Protein AF-A0A357GT00-F1 (afdb_monomer_lite)

Secondary structure (DSSP, 8-state):
-EE-S-SS-SSSHHHHHHHHHHHHHHTT---EEEE-S-S--GGGT-TT---EEEE-----TT--

Structure (mmCIF, N/CA/C/O backbone):
data_AF-A0A357GT00-F1
#
_entry.id   AF-A0A357GT00-F1
#
loop_
_atom_site.group_PDB
_atom_site.id
_atom_site.type_symbol
_atom_site.label_atom_id
_atom_site.label_alt_id
_atom_site.label_comp_id
_atom_site.label_asym_id
_atom_site.label_entity_id
_atom_site.label_seq_id
_atom_site.pdbx_PDB_ins_code
_atom_site.Cartn_x
_atom_site.Cartn_y
_atom_site.Cartn_z
_atom_site.occupancy
_atom_site.B_iso_or_equiv
_atom_site.auth_seq_id
_atom_site.auth_comp_id
_atom_site.auth_asym_id
_atom_site.auth_atom_id
_atom_site.pdbx_PDB_model_num
ATOM 1 N N . MET A 1 1 ? -9.308 0.585 -4.681 1.00 92.19 1 MET A N 1
ATOM 2 C CA . MET A 1 1 ? -8.587 1.766 -5.210 1.00 92.19 1 MET A CA 1
ATOM 3 C C . MET A 1 1 ? -7.438 1.302 -6.091 1.00 92.19 1 MET A C 1
ATOM 5 O O . MET A 1 1 ? -6.863 0.254 -5.818 1.00 92.19 1 MET A O 1
ATOM 9 N N . VAL A 1 2 ? -7.092 2.066 -7.127 1.00 93.75 2 VAL A N 1
ATOM 10 C CA . VAL A 1 2 ? -5.892 1.821 -7.942 1.00 93.75 2 VAL A CA 1
ATOM 11 C C . VAL A 1 2 ? -4.883 2.921 -7.636 1.00 93.75 2 VAL A C 1
ATOM 13 O O . VAL A 1 2 ? -5.211 4.099 -7.737 1.00 93.75 2 VAL A O 1
ATOM 16 N N . ALA A 1 3 ? -3.673 2.532 -7.247 1.00 94.50 3 ALA A N 1
ATOM 17 C CA . ALA A 1 3 ? -2.563 3.428 -6.955 1.00 94.50 3 ALA A CA 1
ATOM 18 C C . ALA A 1 3 ? -1.465 3.212 -8.009 1.00 94.50 3 ALA A C 1
ATOM 20 O O . ALA A 1 3 ? -0.589 2.364 -7.806 1.00 94.50 3 ALA A O 1
ATOM 21 N N . PRO A 1 4 ? -1.495 3.947 -9.140 1.00 92.38 4 PRO A N 1
ATOM 22 C CA . PRO A 1 4 ? -0.541 3.801 -10.242 1.00 92.38 4 PRO A CA 1
ATOM 23 C C . PRO A 1 4 ? 0.791 4.503 -9.925 1.00 92.38 4 PRO A C 1
ATOM 25 O O . PRO A 1 4 ? 1.332 5.253 -10.733 1.00 92.38 4 PRO A O 1
ATOM 28 N N . VAL A 1 5 ? 1.303 4.284 -8.716 1.00 92.25 5 VAL A N 1
ATOM 29 C CA . VAL A 1 5 ? 2.554 4.809 -8.159 1.00 92.25 5 VAL A CA 1
ATOM 30 C C . VAL A 1 5 ? 3.128 3.760 -7.207 1.00 92.25 5 VAL A C 1
ATOM 32 O O . VAL A 1 5 ? 2.344 2.991 -6.653 1.00 92.25 5 VAL A O 1
ATOM 35 N N . PRO A 1 6 ? 4.453 3.695 -6.977 1.00 92.12 6 PRO A N 1
ATOM 36 C CA . PRO A 1 6 ? 5.000 2.860 -5.915 1.00 92.12 6 PRO A CA 1
ATOM 37 C C . PRO A 1 6 ? 4.344 3.215 -4.580 1.00 92.12 6 PRO A C 1
ATOM 39 O O . PRO A 1 6 ? 4.410 4.356 -4.125 1.00 92.12 6 PRO A O 1
ATOM 42 N N . PHE A 1 7 ? 3.681 2.245 -3.968 1.00 92.50 7 PHE A N 1
ATOM 43 C CA . PHE A 1 7 ? 2.933 2.433 -2.732 1.00 92.50 7 PHE A CA 1
ATOM 44 C C . PHE A 1 7 ? 3.238 1.262 -1.806 1.00 92.50 7 PHE A C 1
ATOM 46 O O . PHE A 1 7 ? 3.184 0.126 -2.247 1.00 92.50 7 PHE A O 1
ATOM 53 N N . PHE A 1 8 ? 3.559 1.432 -0.533 1.00 88.25 8 PHE A N 1
ATOM 54 C CA . PHE A 1 8 ? 3.694 2.677 0.208 1.00 88.25 8 PHE A CA 1
ATOM 55 C C . PHE A 1 8 ? 5.140 3.216 0.199 1.00 88.25 8 PHE A C 1
ATOM 57 O O . PHE A 1 8 ? 6.090 2.432 0.298 1.00 88.25 8 PHE A O 1
ATOM 64 N N . VAL A 1 9 ? 5.301 4.543 0.120 1.00 84.94 9 VAL A N 1
ATOM 65 C CA . VAL A 1 9 ? 6.580 5.272 0.260 1.00 84.94 9 VAL A CA 1
ATOM 66 C C . VAL A 1 9 ? 6.361 6.565 1.061 1.00 84.94 9 VAL A C 1
ATOM 68 O O . VAL A 1 9 ? 5.288 7.160 0.981 1.00 84.94 9 VAL A O 1
ATOM 71 N N . ASP A 1 10 ? 7.375 7.011 1.809 1.00 82.12 10 ASP A N 1
ATOM 72 C CA . ASP A 1 10 ? 7.264 8.070 2.836 1.00 82.12 10 ASP A CA 1
ATOM 73 C C . ASP A 1 10 ? 7.198 9.510 2.284 1.00 82.12 10 ASP A C 1
ATOM 75 O O . ASP A 1 10 ? 7.799 10.423 2.846 1.00 82.12 10 ASP A O 1
ATOM 79 N N . ARG A 1 11 ? 6.535 9.737 1.142 1.00 82.81 11 ARG A N 1
ATOM 80 C CA . ARG A 1 11 ? 6.365 11.076 0.542 1.00 82.81 11 ARG A CA 1
ATOM 81 C C . ARG A 1 11 ? 5.370 11.094 -0.613 1.00 82.81 11 ARG A C 1
ATOM 83 O O . ARG A 1 11 ? 5.162 10.085 -1.280 1.00 82.81 11 ARG A O 1
ATOM 90 N N . GLY A 1 12 ? 4.863 12.287 -0.922 1.00 88.69 12 GLY A N 1
ATOM 91 C CA . GLY A 1 12 ? 4.151 12.585 -2.167 1.00 88.69 12 GLY A CA 1
ATOM 92 C C . GLY A 1 12 ? 2.781 11.915 -2.288 1.00 88.69 12 GLY A C 1
ATOM 93 O O . GLY A 1 12 ? 2.117 11.633 -1.294 1.00 88.69 12 GLY A O 1
ATOM 94 N N . THR A 1 13 ? 2.353 11.659 -3.526 1.00 91.69 13 THR A N 1
ATOM 95 C CA . THR A 1 13 ? 1.043 11.068 -3.857 1.00 91.69 13 THR A CA 1
ATOM 96 C C . THR A 1 13 ? 0.703 9.791 -3.066 1.00 91.69 13 THR A C 1
ATOM 98 O O . THR A 1 13 ? -0.441 9.667 -2.634 1.00 91.69 13 THR A O 1
ATOM 101 N N . PRO A 1 14 ? 1.646 8.867 -2.795 1.00 92.88 14 PRO A N 1
ATOM 102 C CA . PRO A 1 14 ? 1.405 7.698 -1.944 1.00 92.88 14 PRO A CA 1
ATOM 103 C C . PRO A 1 14 ? 0.893 8.025 -0.533 1.00 92.88 14 PRO A C 1
ATOM 105 O O . PRO A 1 14 ? 0.026 7.310 -0.042 1.00 92.88 14 PRO A O 1
ATOM 108 N N . MET A 1 15 ? 1.343 9.118 0.094 1.00 91.38 15 MET A N 1
ATOM 109 C CA . MET A 1 15 ? 0.813 9.551 1.397 1.00 91.38 15 MET A CA 1
ATOM 110 C C . MET A 1 15 ? -0.643 9.988 1.302 1.00 91.38 15 MET A C 1
ATOM 112 O O . MET A 1 15 ? -1.464 9.580 2.114 1.00 91.38 15 MET A O 1
ATOM 116 N N . ARG A 1 16 ? -0.995 10.751 0.263 1.00 93.69 16 ARG A N 1
ATOM 117 C CA . ARG A 1 16 ? -2.388 11.149 0.029 1.00 93.69 16 ARG A CA 1
ATOM 118 C C . ARG A 1 16 ? -3.302 9.930 -0.136 1.00 93.69 16 ARG A C 1
ATOM 120 O O . ARG A 1 16 ? -4.375 9.898 0.453 1.00 93.69 16 ARG A O 1
ATOM 127 N N . ILE A 1 17 ? -2.868 8.929 -0.905 1.00 94.38 17 ILE A N 1
ATOM 128 C CA . ILE A 1 17 ? -3.624 7.682 -1.102 1.00 94.38 17 ILE A CA 1
ATOM 129 C C . ILE A 1 17 ? -3.810 6.940 0.229 1.00 94.38 17 ILE A C 1
ATOM 131 O O . ILE A 1 17 ? -4.891 6.408 0.477 1.00 94.38 17 ILE A O 1
ATOM 135 N N . LEU A 1 18 ? -2.780 6.913 1.084 1.00 92.44 18 LEU A N 1
ATOM 136 C CA . LEU A 1 18 ? -2.877 6.305 2.411 1.00 92.44 18 LEU A CA 1
ATOM 137 C C . LEU A 1 18 ? -3.898 7.043 3.285 1.00 92.44 18 LEU A C 1
ATOM 139 O O . LEU A 1 18 ? -4.784 6.400 3.837 1.00 92.44 18 LEU A O 1
ATOM 143 N N . GLU A 1 19 ? -3.817 8.370 3.371 1.00 93.06 19 GLU A N 1
ATOM 144 C CA . GLU A 1 19 ? -4.743 9.174 4.178 1.00 93.06 19 GLU A CA 1
ATOM 145 C C . GLU A 1 19 ? -6.198 9.038 3.699 1.00 93.06 19 GLU A C 1
ATOM 147 O O . GLU A 1 19 ? -7.110 8.885 4.512 1.00 93.06 19 GLU A O 1
ATOM 152 N N . GLU A 1 20 ? -6.430 9.015 2.383 1.00 94.88 20 GLU A N 1
ATOM 153 C CA . GLU A 1 20 ? -7.758 8.761 1.809 1.00 94.88 20 GLU A CA 1
ATOM 154 C C . GLU A 1 20 ? -8.273 7.358 2.177 1.00 94.88 20 GLU A C 1
ATOM 156 O O . GLU A 1 20 ? -9.430 7.206 2.581 1.00 94.88 20 GLU A O 1
ATOM 161 N N . ALA A 1 21 ? -7.418 6.333 2.098 1.00 94.12 21 ALA A N 1
ATOM 162 C CA . ALA A 1 21 ? -7.779 4.969 2.476 1.00 94.12 21 ALA A CA 1
ATOM 163 C C . ALA A 1 21 ? -8.075 4.848 3.981 1.00 94.12 21 ALA A C 1
ATOM 165 O O . ALA A 1 21 ? -9.094 4.269 4.352 1.00 94.12 21 ALA A O 1
ATOM 166 N N . LEU A 1 22 ? -7.254 5.451 4.846 1.00 92.50 22 LEU A N 1
ATOM 167 C CA . LEU A 1 22 ? -7.477 5.477 6.296 1.00 92.50 22 LEU A CA 1
ATOM 168 C C . LEU A 1 22 ? -8.765 6.229 6.656 1.00 92.50 22 LEU A C 1
ATOM 170 O O . LEU A 1 22 ? -9.510 5.808 7.542 1.00 92.50 22 LEU A O 1
ATOM 174 N N . ALA A 1 23 ? -9.075 7.326 5.960 1.00 94.62 23 ALA A N 1
ATOM 175 C CA . ALA A 1 23 ? -10.326 8.054 6.158 1.00 94.62 23 ALA A CA 1
ATOM 176 C C . ALA A 1 23 ? -11.557 7.206 5.789 1.00 94.62 23 ALA A C 1
ATOM 178 O O . ALA A 1 23 ? -12.571 7.259 6.489 1.00 94.62 23 ALA A O 1
ATOM 179 N N . LEU A 1 24 ? -11.476 6.407 4.720 1.00 94.75 24 LEU A N 1
ATOM 180 C CA . LEU A 1 24 ? -12.532 5.467 4.331 1.00 94.75 24 LEU A CA 1
ATOM 181 C C . LEU A 1 24 ? -12.647 4.291 5.310 1.00 94.75 24 LEU A C 1
ATOM 183 O O . LEU A 1 24 ? -13.756 3.900 5.675 1.00 94.75 24 LEU A O 1
ATOM 187 N N . GLU A 1 25 ? -11.520 3.769 5.787 1.00 93.81 25 GLU A N 1
ATOM 188 C CA . GLU A 1 25 ? -11.480 2.676 6.759 1.00 93.81 25 GLU A CA 1
ATOM 189 C C . GLU A 1 25 ? -12.144 3.075 8.080 1.00 93.81 25 GLU A C 1
ATOM 191 O O . GLU A 1 25 ? -12.955 2.319 8.620 1.00 93.81 25 GLU A O 1
ATOM 196 N N . LYS A 1 26 ? -11.885 4.300 8.561 1.00 93.56 26 LYS A N 1
ATOM 197 C CA . LYS A 1 26 ? -12.548 4.870 9.748 1.00 93.56 26 LYS A CA 1
ATOM 198 C C . LYS A 1 26 ? -14.068 4.955 9.598 1.00 93.56 26 LYS A C 1
ATOM 200 O O . LYS A 1 26 ? -14.777 4.936 10.598 1.00 93.56 26 LYS A O 1
ATOM 205 N N . LYS A 1 27 ? -14.580 5.012 8.365 1.00 95.81 27 LYS A N 1
ATOM 206 C CA . LYS A 1 27 ? -16.020 4.950 8.061 1.00 95.81 27 LYS A CA 1
ATOM 207 C C . LYS A 1 27 ? -16.553 3.517 7.928 1.00 95.81 27 LYS A C 1
ATOM 209 O O . LYS A 1 27 ? -17.709 3.334 7.563 1.00 95.81 27 LYS A O 1
ATOM 214 N N . GLY A 1 28 ? -15.735 2.506 8.219 1.00 95.06 28 GLY A N 1
ATOM 215 C CA . GLY A 1 28 ? -16.108 1.093 8.171 1.00 95.06 28 GLY A CA 1
ATOM 216 C C . GLY A 1 28 ? -15.982 0.448 6.790 1.00 95.06 28 GLY A C 1
ATOM 217 O O . GLY A 1 28 ? -16.436 -0.682 6.615 1.00 95.06 28 GLY A O 1
ATOM 218 N 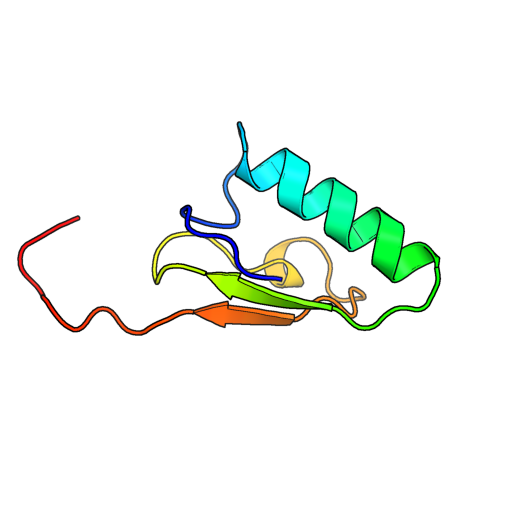N . VAL A 1 29 ? -15.377 1.131 5.814 1.00 95.81 29 VAL A N 1
ATOM 219 C CA . VAL A 1 29 ? -15.177 0.586 4.465 1.00 95.81 29 VAL A CA 1
ATOM 220 C C . VAL A 1 29 ? -13.966 -0.345 4.457 1.00 95.81 29 VAL A C 1
ATOM 222 O O . VAL A 1 29 ? -12.919 -0.015 5.005 1.00 95.81 29 VAL A O 1
ATOM 225 N N . ASN A 1 30 ? -14.086 -1.499 3.799 1.00 93.56 30 ASN A N 1
ATOM 226 C CA . ASN A 1 30 ? -12.939 -2.359 3.509 1.00 93.56 30 ASN A CA 1
ATOM 227 C C . ASN A 1 30 ? -12.281 -1.885 2.208 1.00 93.56 30 ASN A C 1
ATOM 229 O O . ASN A 1 30 ? -12.962 -1.764 1.188 1.00 93.56 30 ASN A O 1
ATOM 233 N N . ILE A 1 31 ? -10.974 -1.618 2.230 1.00 93.81 31 ILE A N 1
ATOM 234 C CA . ILE A 1 31 ? -10.255 -1.070 1.076 1.00 93.81 31 ILE A CA 1
ATOM 235 C C . ILE A 1 31 ? -9.239 -2.079 0.559 1.00 93.81 31 ILE A C 1
ATOM 237 O O . ILE A 1 31 ? -8.298 -2.442 1.260 1.00 93.81 31 ILE A O 1
ATOM 241 N N . ASP A 1 32 ? -9.374 -2.427 -0.716 1.00 94.69 32 ASP A N 1
ATOM 242 C CA . ASP A 1 32 ? -8.340 -3.115 -1.480 1.00 94.69 32 ASP A CA 1
ATOM 243 C C . ASP A 1 32 ? -7.622 -2.095 -2.376 1.00 94.69 32 ASP A C 1
ATOM 245 O O . ASP A 1 32 ? -8.250 -1.411 -3.193 1.00 94.69 32 ASP A O 1
ATOM 249 N N . ILE A 1 33 ? -6.307 -1.956 -2.220 1.00 94.62 33 ILE A N 1
ATOM 250 C CA . ILE A 1 33 ? -5.444 -1.099 -3.039 1.00 94.62 33 ILE A CA 1
ATOM 251 C C . ILE A 1 33 ? -4.654 -1.983 -3.995 1.00 94.62 33 ILE A C 1
ATOM 253 O O . ILE A 1 33 ? -3.887 -2.831 -3.552 1.00 94.62 33 ILE A O 1
ATOM 257 N N . VAL A 1 34 ? -4.786 -1.750 -5.298 1.00 95.62 34 VAL A N 1
ATOM 258 C CA . VAL A 1 34 ? -3.945 -2.387 -6.320 1.00 95.62 34 VAL A CA 1
ATOM 259 C C . VAL A 1 34 ? -2.869 -1.400 -6.760 1.00 95.62 34 VAL A C 1
ATOM 261 O O . VAL A 1 34 ? -3.182 -0.261 -7.107 1.00 95.62 34 VAL A O 1
ATOM 264 N N . THR A 1 35 ? -1.604 -1.814 -6.732 1.00 95.12 35 THR A N 1
ATOM 265 C CA . THR A 1 35 ? -0.453 -0.939 -6.993 1.00 95.12 35 THR A CA 1
ATOM 266 C C . THR A 1 35 ? 0.695 -1.667 -7.702 1.00 95.12 35 THR A C 1
ATOM 268 O O . THR A 1 35 ? 0.629 -2.876 -7.938 1.00 95.12 35 THR A O 1
ATOM 271 N N . TYR A 1 36 ? 1.751 -0.933 -8.062 1.00 92.00 36 TYR A N 1
ATOM 272 C CA . TYR A 1 36 ? 2.968 -1.489 -8.646 1.00 92.00 36 TYR A CA 1
ATOM 273 C C . TYR A 1 36 ? 3.681 -2.472 -7.704 1.00 92.00 36 TYR A C 1
ATOM 275 O O . TYR A 1 36 ? 3.504 -2.478 -6.484 1.00 92.00 36 TYR A O 1
ATOM 283 N N . HIS A 1 37 ? 4.563 -3.284 -8.284 1.00 90.88 37 HIS A N 1
ATOM 284 C CA . HIS A 1 37 ? 5.439 -4.192 -7.542 1.00 90.88 37 HIS A CA 1
ATOM 285 C C . HIS A 1 37 ? 6.367 -3.470 -6.545 1.00 90.88 37 HIS A C 1
ATOM 287 O O . HIS A 1 37 ? 6.832 -4.094 -5.597 1.0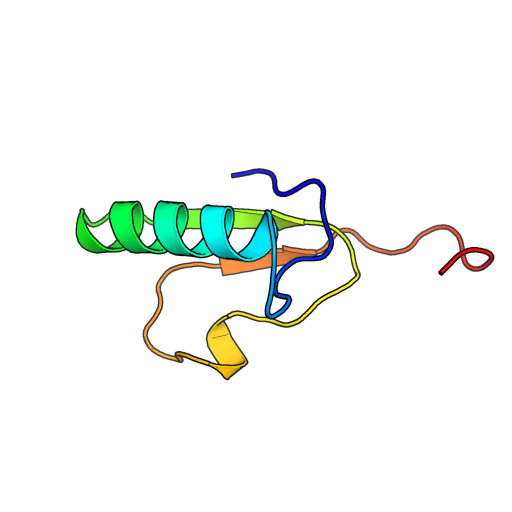0 90.88 37 HIS A O 1
ATOM 293 N N . LEU A 1 38 ? 6.608 -2.168 -6.729 1.00 89.94 38 LEU A N 1
ATOM 294 C CA . LEU A 1 38 ? 7.483 -1.345 -5.890 1.00 89.94 38 LEU A CA 1
ATOM 295 C C . LEU A 1 38 ? 6.747 -0.714 -4.695 1.00 89.94 38 LEU A C 1
ATOM 297 O O . LEU A 1 38 ? 5.617 -0.237 -4.823 1.00 89.94 38 LEU A O 1
ATOM 301 N N . GLY A 1 39 ? 7.432 -0.636 -3.552 1.00 88.94 39 GLY A N 1
ATOM 302 C CA . GLY A 1 39 ? 6.945 -0.032 -2.305 1.00 88.94 39 GLY A CA 1
ATOM 303 C C . GLY A 1 39 ? 6.856 -1.034 -1.148 1.00 88.94 39 GLY A C 1
ATOM 304 O O . GLY A 1 39 ? 7.320 -2.165 -1.263 1.00 88.94 39 GLY A O 1
ATOM 305 N N . ARG A 1 40 ? 6.254 -0.611 -0.028 1.00 88.56 40 ARG A N 1
ATOM 306 C CA . ARG A 1 40 ? 6.102 -1.410 1.212 1.00 88.56 40 ARG A CA 1
ATOM 307 C C . ARG A 1 40 ? 4.647 -1.709 1.561 1.00 88.56 40 ARG A C 1
ATOM 309 O O . ARG A 1 40 ? 3.746 -1.005 1.095 1.00 88.56 40 ARG A O 1
ATOM 316 N N . ASN A 1 41 ? 4.390 -2.753 2.348 1.00 84.44 41 ASN A N 1
ATOM 317 C CA . ASN A 1 41 ? 3.030 -3.084 2.783 1.00 84.44 41 ASN A CA 1
ATOM 318 C C . ASN A 1 41 ? 2.604 -2.249 3.997 1.00 84.44 41 ASN A C 1
ATOM 320 O O . ASN A 1 41 ? 3.386 -2.047 4.918 1.00 84.44 41 ASN A O 1
ATOM 324 N N . ILE A 1 42 ? 1.327 -1.852 4.058 1.00 82.00 42 ILE A N 1
ATOM 325 C CA . ILE A 1 42 ? 0.770 -1.122 5.217 1.00 82.00 42 ILE A CA 1
ATOM 326 C C . ILE A 1 42 ? 0.863 -1.948 6.505 1.00 82.00 42 ILE A C 1
ATOM 328 O O . ILE A 1 42 ? 1.115 -1.394 7.568 1.00 82.00 42 ILE A O 1
ATOM 332 N N . LYS A 1 43 ? 0.736 -3.279 6.413 1.00 73.56 43 LYS A N 1
ATOM 333 C CA . LYS A 1 43 ? 0.850 -4.192 7.566 1.00 73.56 43 LYS A CA 1
ATOM 334 C C . LYS A 1 43 ? 2.191 -4.107 8.300 1.00 73.56 43 LYS A C 1
ATOM 336 O O . LYS A 1 43 ? 2.277 -4.549 9.442 1.00 73.56 43 LYS A O 1
ATOM 341 N N . GLU A 1 44 ? 3.229 -3.584 7.649 1.00 74.62 44 GLU A N 1
ATOM 342 C CA . GLU A 1 44 ? 4.530 -3.330 8.279 1.00 74.62 44 GLU A CA 1
ATOM 343 C C . GLU A 1 44 ? 4.462 -2.153 9.269 1.00 74.62 44 GLU A C 1
ATOM 345 O O . GLU A 1 44 ? 5.288 -2.072 10.172 1.00 74.62 44 GLU A O 1
ATOM 350 N N . ILE A 1 45 ? 3.466 -1.275 9.125 1.00 68.81 45 ILE A N 1
ATOM 351 C CA . ILE A 1 45 ? 3.273 -0.050 9.910 1.00 68.81 45 ILE A CA 1
ATOM 352 C C . ILE A 1 45 ? 2.111 -0.217 10.897 1.00 68.81 45 ILE A C 1
ATOM 354 O O . ILE A 1 45 ? 2.237 0.160 12.058 1.00 68.81 45 ILE A O 1
ATOM 358 N N . ASP A 1 46 ? 1.00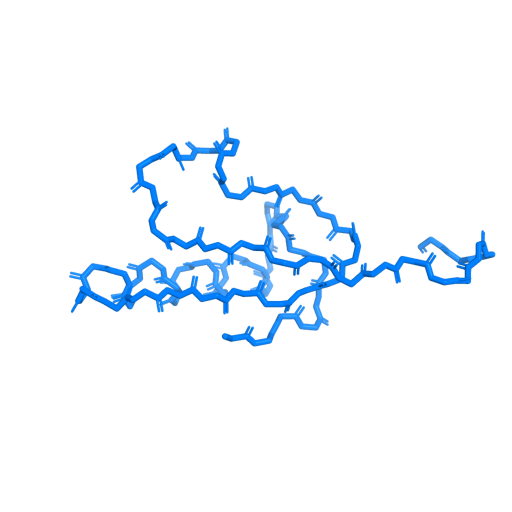2 -0.822 10.461 1.00 79.25 46 ASP A N 1
ATOM 359 C CA . ASP A 1 46 ? -0.167 -1.076 11.305 1.00 79.25 46 ASP A CA 1
ATOM 360 C C . ASP A 1 46 ? -0.791 -2.444 10.997 1.00 79.25 46 ASP A C 1
ATOM 362 O O . ASP A 1 46 ? -1.336 -2.692 9.919 1.00 79.25 46 ASP A O 1
ATOM 366 N N . LYS A 1 47 ? -0.723 -3.351 11.977 1.00 78.81 47 LYS A N 1
ATOM 367 C CA . LYS A 1 47 ? -1.267 -4.713 11.869 1.00 78.81 47 LYS A CA 1
ATOM 368 C C . LYS A 1 47 ? -2.793 -4.767 11.959 1.00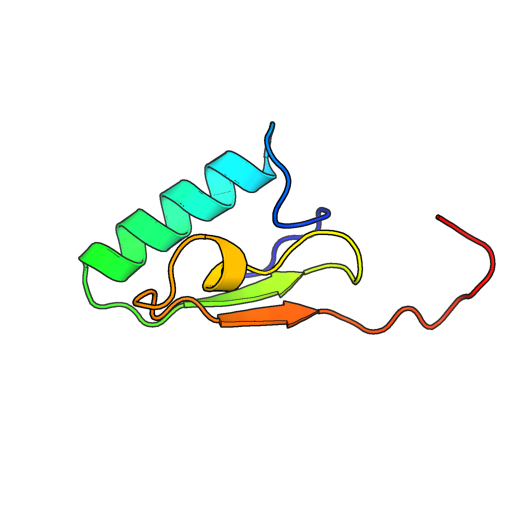 78.81 47 LYS A C 1
ATOM 370 O O . LYS A 1 47 ? -3.367 -5.785 11.580 1.00 78.81 47 LYS A O 1
ATOM 375 N N . SER A 1 48 ? -3.432 -3.722 12.486 1.00 84.12 48 SER A N 1
ATOM 376 C CA . SER A 1 48 ? -4.878 -3.672 12.720 1.00 84.12 48 SER A CA 1
ATOM 377 C C . SER A 1 48 ? -5.675 -3.124 11.533 1.00 84.12 48 SER A C 1
ATOM 379 O O . SER A 1 48 ? -6.899 -3.269 11.500 1.00 84.12 48 SER A O 1
ATOM 381 N N . SER A 1 49 ? -4.989 -2.563 10.532 1.00 86.50 49 SER A N 1
ATOM 382 C CA . SER A 1 49 ? -5.634 -2.025 9.338 1.00 86.50 49 SER A CA 1
ATOM 383 C C . SER A 1 49 ? -6.318 -3.123 8.508 1.00 86.50 49 SER A C 1
ATOM 385 O O . SER A 1 49 ? -5.764 -4.185 8.207 1.00 86.50 49 SER A O 1
ATOM 387 N N . LYS A 1 50 ? -7.555 -2.831 8.110 1.00 90.19 50 LYS A N 1
ATOM 388 C CA . LYS A 1 50 ? -8.394 -3.541 7.142 1.00 90.19 50 LYS A CA 1
ATOM 389 C C . LYS A 1 50 ? -8.032 -3.204 5.691 1.00 90.19 50 LYS A C 1
ATOM 391 O O . LYS A 1 50 ? -8.621 -3.793 4.784 1.00 90.19 50 LYS A O 1
ATOM 396 N N . ILE A 1 51 ? -7.080 -2.298 5.450 1.00 92.69 51 ILE A N 1
ATOM 397 C CA . ILE A 1 51 ? -6.573 -1.996 4.109 1.00 92.69 51 ILE A CA 1
ATOM 398 C C . ILE A 1 51 ? -5.691 -3.154 3.622 1.00 92.69 51 ILE A C 1
ATOM 400 O O . ILE A 1 51 ? -4.677 -3.505 4.234 1.00 92.69 51 ILE A O 1
ATOM 404 N N . LYS A 1 52 ? -6.041 -3.737 2.475 1.00 92.56 52 LYS A N 1
ATOM 405 C CA . LYS A 1 52 ? -5.235 -4.765 1.807 1.00 92.56 52 LYS A CA 1
ATOM 406 C C . LYS A 1 52 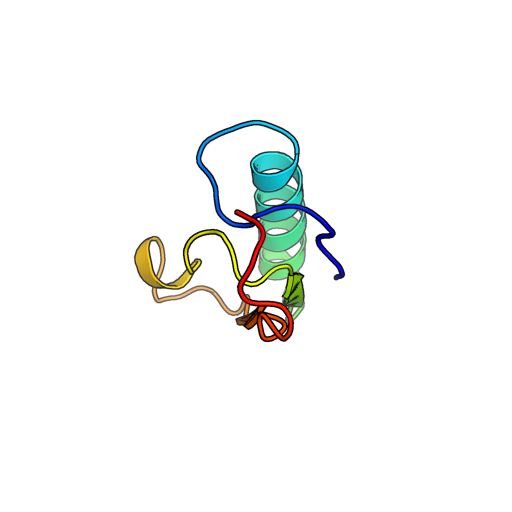? -4.534 -4.168 0.600 1.00 92.56 52 LYS A C 1
ATOM 408 O O . LYS A 1 52 ? -5.147 -3.479 -0.207 1.00 92.56 52 LYS A O 1
ATOM 413 N N . VAL A 1 53 ? -3.245 -4.457 0.459 1.00 93.38 53 VAL A N 1
ATOM 414 C CA . VAL A 1 53 ? -2.441 -4.003 -0.679 1.00 93.38 53 VAL A CA 1
ATOM 415 C C . VAL A 1 53 ? -2.115 -5.200 -1.560 1.00 93.38 53 VAL A C 1
ATOM 417 O O . VAL A 1 53 ? -1.513 -6.171 -1.105 1.00 93.38 53 VAL A O 1
ATOM 420 N N . TYR A 1 54 ? -2.501 -5.108 -2.825 1.00 93.88 54 TYR A N 1
ATOM 421 C CA . TYR A 1 54 ? -2.223 -6.073 -3.875 1.00 93.88 54 TYR A CA 1
ATOM 422 C C . TYR A 1 54 ? -1.231 -5.461 -4.854 1.00 93.88 54 TYR A C 1
ATOM 424 O O . TYR A 1 54 ? -1.413 -4.341 -5.334 1.00 93.88 54 TYR A O 1
ATOM 432 N N . ARG A 1 55 ? -0.172 -6.205 -5.159 1.00 93.06 55 ARG A N 1
ATOM 433 C CA . ARG A 1 55 ? 0.880 -5.754 -6.066 1.00 93.06 55 ARG A CA 1
ATOM 434 C C . ARG A 1 55 ? 0.810 -6.521 -7.363 1.00 93.06 55 ARG A C 1
ATOM 436 O O . ARG A 1 55 ? 0.768 -7.749 -7.351 1.00 93.06 55 ARG A O 1
ATOM 443 N N . VAL A 1 56 ? 0.838 -5.795 -8.473 1.00 92.69 56 VAL A N 1
ATOM 444 C CA . VAL A 1 56 ? 1.026 -6.430 -9.777 1.00 92.69 56 VAL A CA 1
ATOM 445 C C . VAL A 1 56 ? 2.430 -7.017 -9.863 1.00 92.69 56 VAL A C 1
ATOM 447 O O . VAL A 1 56 ? 3.376 -6.473 -9.293 1.00 92.69 56 VAL A O 1
ATOM 450 N N . VAL A 1 57 ? 2.567 -8.131 -10.575 1.00 89.12 57 VAL A N 1
ATOM 451 C CA . VAL A 1 57 ? 3.857 -8.798 -10.770 1.00 89.12 57 VAL A CA 1
ATOM 452 C C . VAL A 1 57 ? 4.698 -8.004 -11.767 1.00 89.12 57 VAL A C 1
ATOM 454 O O . VAL A 1 57 ? 4.195 -7.498 -12.771 1.00 89.12 57 VAL A O 1
ATOM 457 N N . ARG A 1 58 ? 6.003 -7.913 -11.509 1.00 87.06 58 ARG A N 1
ATOM 458 C CA . ARG A 1 58 ? 6.968 -7.409 -12.487 1.00 87.06 58 ARG A CA 1
ATOM 459 C C . ARG A 1 58 ? 7.193 -8.476 -13.555 1.00 87.06 58 ARG A C 1
ATOM 461 O O . ARG A 1 58 ? 7.913 -9.439 -13.320 1.00 87.06 58 ARG A O 1
ATOM 468 N N . LEU A 1 59 ? 6.575 -8.301 -14.718 1.00 82.50 59 LEU A N 1
ATOM 469 C CA . LEU A 1 59 ? 6.738 -9.228 -15.844 1.00 82.50 59 LEU A CA 1
ATOM 470 C C . LEU A 1 59 ? 8.021 -8.968 -16.646 1.00 82.50 59 LEU A C 1
ATOM 472 O O . LEU A 1 59 ? 8.548 -9.877 -17.277 1.00 82.50 59 LEU A O 1
ATOM 476 N N . LEU A 1 60 ? 8.532 -7.735 -16.618 1.00 80.62 60 LEU A N 1
ATOM 4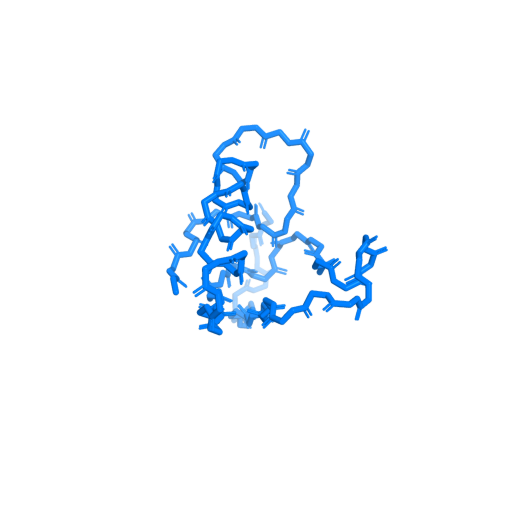77 C CA . LEU A 1 60 ? 9.645 -7.291 -17.454 1.00 80.62 60 LEU A CA 1
ATOM 478 C C . LEU A 1 60 ? 10.857 -6.974 -16.572 1.00 80.62 60 LEU A C 1
ATOM 480 O O . LEU A 1 60 ? 10.829 -6.046 -15.765 1.00 80.62 60 LEU A O 1
ATOM 484 N N . PHE A 1 61 ? 11.919 -7.768 -16.697 1.00 78.94 61 PHE A N 1
ATOM 485 C CA . PHE A 1 61 ? 13.048 -7.764 -15.760 1.00 78.94 61 PHE A CA 1
ATOM 486 C C . PHE A 1 61 ? 14.090 -6.654 -15.997 1.00 78.94 61 PHE A C 1
ATOM 488 O O . PHE A 1 61 ? 15.061 -6.569 -15.241 1.00 78.94 61 PHE A O 1
ATOM 495 N N . TRP A 1 62 ? 13.919 -5.809 -17.017 1.00 79.12 62 TRP A N 1
ATOM 496 C CA . TRP A 1 62 ? 14.956 -4.872 -17.476 1.00 79.12 62 TRP A CA 1
ATOM 497 C C . TRP A 1 62 ? 14.796 -3.416 -17.013 1.00 79.12 62 TRP A C 1
ATOM 499 O O . TRP A 1 62 ? 15.644 -2.598 -17.351 1.00 79.12 62 TRP A O 1
ATOM 509 N N . TYR A 1 63 ? 13.750 -3.060 -16.259 1.00 71.50 63 TYR A N 1
ATOM 510 C CA . TYR A 1 63 ? 13.588 -1.692 -15.740 1.00 71.50 63 TYR A CA 1
ATOM 511 C C . TYR A 1 63 ? 13.319 -1.668 -14.231 1.00 71.50 63 TYR A C 1
ATOM 513 O O . TYR A 1 63 ? 12.671 -2.582 -13.709 1.00 71.50 63 TYR A O 1
ATOM 521 N N . ASN A 1 64 ? 13.838 -0.637 -13.555 1.00 61.47 64 ASN A N 1
ATOM 522 C CA . ASN A 1 64 ? 13.672 -0.365 -12.122 1.00 61.47 64 ASN A CA 1
ATOM 523 C C . ASN A 1 64 ? 12.941 0.959 -11.918 1.00 61.47 64 ASN A C 1
ATOM 525 O O . ASN A 1 64 ? 13.352 1.944 -12.569 1.00 61.47 64 ASN A O 1
#

pLDDT: mean 88.74, std 7.35, range [61.47, 95.81]

Sequence (64 aa):
MVAPVPFFVDRGTPMRILEEALALEKKGVNIDIVTYHLGRNIKEIDKSSKIKVYRVVRLLFWYN

Foldseek 3Di:
DEDADQPDDDDDPNVVVVVVLVVVVVVVDQAEYEYEPHYDFCCVVPVPDSYHYHYDDDPDDPDD

Radius of gyration: 12.06 Å; chains: 1; bounding box: 31×22×30 Å